Protein AF-A0A1D2ACW5-F1 (afdb_monomer_lite)

Structure (mmCIF, N/CA/C/O backbone):
data_AF-A0A1D2ACW5-F1
#
_entry.id   AF-A0A1D2ACW5-F1
#
loop_
_atom_site.group_PDB
_atom_site.id
_atom_site.type_symbol
_atom_site.label_atom_id
_atom_site.label_alt_id
_atom_site.label_comp_id
_atom_site.label_asym_id
_atom_site.label_entity_id
_atom_site.label_seq_id
_atom_site.pdbx_PDB_ins_code
_atom_site.Cartn_x
_atom_site.Cartn_y
_atom_site.Cartn_z
_atom_site.occupancy
_atom_site.B_iso_or_equiv
_atom_site.auth_seq_id
_atom_site.auth_comp_id
_atom_site.auth_asym_id
_atom_site.auth_atom_id
_atom_site.pdbx_PDB_model_num
ATOM 1 N N . HIS A 1 1 ? -25.216 -3.871 17.009 1.00 36.34 1 HIS A N 1
ATOM 2 C CA . HIS A 1 1 ? -25.566 -4.356 15.655 1.00 36.34 1 HIS A CA 1
ATOM 3 C C . HIS A 1 1 ? -24.619 -3.695 14.655 1.00 36.34 1 HIS A C 1
ATOM 5 O O . HIS A 1 1 ? -24.410 -2.496 14.806 1.00 36.34 1 HIS A O 1
ATOM 11 N N . PRO A 1 2 ? -24.035 -4.412 13.676 1.00 48.16 2 PRO A N 1
ATOM 12 C CA . PRO A 1 2 ? -23.017 -3.867 12.763 1.00 48.16 2 PRO A CA 1
ATOM 13 C C . PRO A 1 2 ? -23.460 -2.626 11.975 1.00 48.16 2 PRO A C 1
ATOM 15 O O . PRO A 1 2 ? -22.642 -1.772 11.664 1.00 48.16 2 PRO A O 1
ATOM 18 N N . SER A 1 3 ? -24.765 -2.466 11.726 1.00 49.03 3 SER A N 1
ATOM 19 C CA . SER A 1 3 ? -25.322 -1.266 11.076 1.00 49.03 3 SER A CA 1
ATOM 20 C C . SER A 1 3 ? -25.248 0.018 11.916 1.00 49.03 3 SER A C 1
ATOM 22 O O . SER A 1 3 ? -25.622 1.072 11.417 1.00 49.03 3 SER A O 1
ATOM 24 N N . ALA A 1 4 ? -24.842 -0.066 13.187 1.00 51.28 4 ALA A N 1
ATOM 25 C CA . ALA A 1 4 ? -24.617 1.093 14.052 1.00 51.28 4 ALA A CA 1
ATOM 26 C C . ALA A 1 4 ? -23.181 1.644 13.951 1.00 51.28 4 ALA A C 1
ATOM 28 O O . ALA A 1 4 ? -22.885 2.676 14.546 1.00 51.28 4 ALA A O 1
ATOM 29 N N . LEU A 1 5 ? -22.287 0.954 13.232 1.00 55.72 5 LEU A N 1
ATOM 30 C CA . LEU A 1 5 ? -20.920 1.410 12.991 1.00 55.72 5 LEU A CA 1
ATOM 31 C C . LEU A 1 5 ? -20.898 2.248 11.708 1.00 55.72 5 LEU A C 1
ATOM 33 O O . LEU A 1 5 ? -21.334 1.794 10.647 1.00 55.72 5 LEU A O 1
ATOM 37 N N . HIS A 1 6 ? -20.409 3.483 11.812 1.00 60.00 6 HIS A N 1
ATOM 38 C CA . HIS A 1 6 ? -20.256 4.375 10.667 1.00 60.00 6 HIS A CA 1
ATOM 39 C C . HIS A 1 6 ? -19.239 3.805 9.671 1.00 60.00 6 HIS A C 1
ATOM 41 O O . HIS A 1 6 ? -18.266 3.146 10.047 1.00 60.00 6 HIS A O 1
ATOM 47 N N . ARG A 1 7 ? -19.468 4.054 8.376 1.00 65.12 7 ARG A N 1
ATOM 48 C CA . ARG A 1 7 ? -18.519 3.671 7.325 1.00 65.12 7 ARG A CA 1
ATOM 49 C C . ARG A 1 7 ? -17.269 4.534 7.475 1.00 65.12 7 ARG A C 1
ATOM 51 O O . ARG A 1 7 ? -17.292 5.696 7.099 1.00 65.12 7 ARG A O 1
ATOM 58 N N . ALA A 1 8 ? -16.192 3.952 7.990 1.00 68.00 8 ALA A N 1
ATOM 59 C CA . ALA A 1 8 ? -14.920 4.652 8.152 1.00 68.00 8 ALA A CA 1
ATOM 60 C C . ALA A 1 8 ? -14.181 4.903 6.817 1.00 68.00 8 ALA A C 1
ATOM 62 O O . ALA A 1 8 ? -13.240 5.687 6.771 1.00 68.00 8 ALA A O 1
ATOM 63 N N . GLY A 1 9 ? -14.617 4.267 5.720 1.00 70.00 9 GLY A N 1
ATOM 64 C CA . GLY A 1 9 ? -13.988 4.406 4.407 1.00 70.00 9 GLY A CA 1
ATOM 65 C C . GLY A 1 9 ? -12.778 3.499 4.208 1.00 70.00 9 GLY A C 1
ATOM 66 O O . GLY A 1 9 ? -12.654 2.449 4.835 1.00 70.00 9 GLY A O 1
ATOM 67 N N . SER A 1 10 ? -11.907 3.889 3.281 1.00 67.50 10 SER A N 1
ATOM 68 C CA . SER A 1 10 ? -10.661 3.191 2.954 1.00 67.50 10 SER A CA 1
ATOM 69 C C . SER A 1 10 ? -9.487 3.664 3.826 1.00 67.50 10 SER A C 1
ATOM 71 O O . SER A 1 10 ? -9.403 4.842 4.150 1.00 67.50 10 SER A O 1
ATOM 73 N N . SER A 1 11 ? -8.555 2.763 4.160 1.00 70.81 11 SER A N 1
ATOM 74 C CA . SER A 1 11 ? -7.316 3.064 4.906 1.00 70.81 11 SER A CA 1
ATOM 75 C C . SER A 1 11 ? -6.159 3.449 3.964 1.00 70.81 11 SER A C 1
ATOM 77 O O . SER A 1 11 ? -5.958 2.725 2.987 1.00 70.81 11 SER A O 1
ATOM 79 N N . PRO A 1 12 ? -5.371 4.511 4.251 1.00 76.50 12 PRO A N 1
ATOM 80 C CA . PRO A 1 12 ? -5.213 5.145 5.557 1.00 76.50 12 PRO A CA 1
ATOM 81 C C . PRO A 1 12 ? -6.250 6.233 5.850 1.00 76.50 12 PRO A C 1
ATOM 83 O O . PRO A 1 12 ? -6.751 6.905 4.954 1.00 76.50 12 PRO A O 1
ATOM 86 N N . MET A 1 13 ? -6.524 6.411 7.142 1.00 83.38 13 MET A N 1
ATOM 87 C CA . MET A 1 13 ? -7.347 7.490 7.686 1.00 83.38 13 MET A CA 1
ATOM 88 C C . MET A 1 13 ? -6.471 8.532 8.382 1.00 83.38 13 MET A C 1
ATOM 90 O O . MET A 1 13 ? -5.404 8.210 8.911 1.00 83.38 13 MET A O 1
ATOM 94 N N . PHE A 1 14 ? -6.963 9.766 8.454 1.00 87.00 14 PHE A N 1
ATOM 95 C CA . PHE A 1 14 ? -6.355 10.823 9.254 1.00 87.00 14 PHE A CA 1
ATOM 96 C C . PHE A 1 14 ? -7.127 11.009 10.557 1.00 87.00 14 PHE A C 1
ATOM 98 O O . PHE A 1 14 ? -8.354 10.986 10.579 1.00 87.00 14 PHE A O 1
ATOM 105 N N . MET A 1 15 ? -6.398 11.202 11.653 1.00 90.88 15 MET A N 1
ATOM 106 C CA . MET A 1 15 ? -6.970 11.429 12.975 1.00 90.88 15 MET A CA 1
ATOM 107 C C . MET A 1 15 ? -6.079 12.387 13.757 1.00 90.88 15 MET A C 1
ATOM 109 O O . MET A 1 15 ? -4.852 12.364 13.625 1.00 90.88 15 MET A O 1
ATOM 113 N N . THR A 1 16 ? -6.686 13.223 14.597 1.00 94.00 16 THR A N 1
ATOM 114 C CA . THR A 1 16 ? -5.917 14.066 15.511 1.00 94.00 16 THR A CA 1
ATOM 115 C C . THR A 1 16 ? -5.156 13.202 16.522 1.00 94.00 16 THR A C 1
ATOM 117 O O . THR A 1 16 ? -5.613 12.137 16.940 1.00 94.00 16 THR A O 1
ATOM 120 N N . MET A 1 17 ? -4.008 13.685 17.000 1.00 96.50 17 MET A N 1
ATOM 121 C CA . MET A 1 17 ? -3.273 12.991 18.069 1.00 96.50 17 MET A CA 1
ATOM 122 C C . MET A 1 17 ? -4.077 12.896 19.374 1.00 96.50 17 MET A C 1
ATOM 124 O O . MET A 1 17 ? -3.864 11.979 20.166 1.00 96.50 17 MET A O 1
ATOM 128 N N . ALA A 1 18 ? -4.986 13.844 19.621 1.00 96.50 18 ALA A N 1
ATOM 129 C CA . ALA A 1 18 ? -5.850 13.829 20.797 1.00 96.50 18 ALA A CA 1
ATOM 130 C C . ALA A 1 18 ? -6.863 12.680 20.734 1.00 96.50 18 ALA A C 1
ATOM 132 O O . ALA A 1 18 ? -7.073 11.994 21.732 1.00 96.50 18 ALA A O 1
ATOM 133 N N . ASP A 1 19 ? -7.442 12.440 19.561 1.00 95.44 19 ASP A N 1
ATOM 134 C CA . ASP A 1 19 ? -8.373 11.341 19.336 1.00 95.44 19 ASP A CA 1
ATOM 135 C C . ASP A 1 19 ? -7.664 9.991 19.291 1.00 95.44 19 ASP A C 1
ATOM 137 O O . ASP A 1 19 ? -8.118 9.048 19.939 1.00 95.44 19 ASP A O 1
ATOM 141 N N . LEU A 1 20 ? -6.484 9.917 18.667 1.00 95.81 20 LEU A N 1
ATOM 142 C CA . LEU A 1 20 ? -5.683 8.692 18.658 1.00 95.81 20 LEU A CA 1
ATOM 143 C C . LEU A 1 20 ? -5.360 8.224 20.082 1.00 95.81 20 LEU A C 1
ATOM 145 O O . LEU A 1 20 ? -5.439 7.035 20.367 1.00 95.81 20 LEU A O 1
ATOM 149 N N . LYS A 1 21 ? -5.064 9.146 21.007 1.00 97.69 21 LYS A N 1
ATOM 150 C CA . LYS A 1 21 ? -4.838 8.817 22.426 1.00 97.69 21 LYS A CA 1
ATOM 151 C C . LYS A 1 21 ? -6.059 8.196 23.112 1.00 97.69 21 LYS A C 1
ATOM 153 O O . LYS A 1 21 ? -5.875 7.412 24.038 1.00 97.69 21 LYS A O 1
ATOM 158 N N . LYS A 1 22 ? -7.280 8.532 22.684 1.00 97.50 22 LYS A N 1
ATOM 159 C CA . LYS A 1 22 ? -8.518 7.917 23.195 1.00 97.50 22 LYS A CA 1
ATOM 160 C C . LYS A 1 22 ? -8.736 6.535 22.579 1.00 97.50 22 LYS A C 1
ATOM 162 O O . LYS A 1 22 ? -9.095 5.601 23.287 1.00 97.50 22 LYS A O 1
ATOM 167 N N . VAL A 1 23 ? -8.500 6.411 21.271 1.00 96.62 23 VAL A N 1
ATOM 168 C CA . VAL A 1 23 ? -8.768 5.186 20.501 1.00 96.62 23 VAL A CA 1
ATOM 169 C C . VAL A 1 23 ? -7.727 4.106 20.762 1.00 96.62 23 VAL A C 1
ATOM 171 O O . VAL A 1 23 ? -8.099 2.955 20.932 1.00 96.62 23 VAL A O 1
ATOM 174 N N . ALA A 1 24 ? -6.441 4.448 20.835 1.00 97.31 24 ALA A N 1
ATOM 175 C CA . ALA A 1 24 ? -5.341 3.490 20.955 1.00 97.31 24 ALA A CA 1
ATOM 176 C C . ALA A 1 24 ? -5.508 2.446 22.083 1.00 97.31 24 ALA A C 1
ATOM 178 O O . ALA A 1 24 ? -5.372 1.257 21.790 1.00 97.31 24 ALA A O 1
ATOM 179 N N . PRO A 1 25 ? -5.837 2.810 23.344 1.00 98.19 25 PRO A N 1
ATOM 180 C CA . PRO A 1 25 ? -6.041 1.805 24.390 1.00 98.19 25 PRO A CA 1
ATOM 181 C C . PRO A 1 25 ? -7.260 0.907 24.128 1.00 98.19 25 PRO A C 1
ATOM 183 O O . PRO A 1 25 ? -7.224 -0.277 24.458 1.00 98.19 25 PRO A O 1
ATOM 186 N N . LEU A 1 26 ? -8.322 1.440 23.515 1.00 98.19 26 LEU A N 1
ATOM 187 C CA . LEU A 1 26 ? -9.513 0.666 23.159 1.00 98.19 26 LEU A CA 1
ATOM 188 C C . LEU A 1 26 ? -9.238 -0.266 21.981 1.00 98.19 26 LEU A C 1
ATOM 190 O O . LEU A 1 26 ? -9.626 -1.426 22.027 1.00 98.19 26 LEU A O 1
ATOM 194 N N . TRP A 1 27 ? -8.535 0.216 20.958 1.00 97.38 27 TRP A N 1
ATOM 195 C CA . TRP A 1 27 ? -8.117 -0.591 19.821 1.00 97.38 27 TRP A CA 1
ATOM 196 C C . TRP A 1 27 ? -7.264 -1.772 20.287 1.00 97.38 27 TRP A C 1
ATOM 198 O O . TRP A 1 27 ? -7.575 -2.900 19.929 1.00 97.38 27 TRP A O 1
ATOM 208 N N . LEU A 1 28 ? -6.290 -1.559 21.178 1.00 97.88 28 LEU A N 1
ATOM 209 C CA . LEU A 1 28 ? -5.511 -2.659 21.757 1.00 97.88 28 LEU A CA 1
ATOM 210 C C . LEU A 1 28 ? -6.395 -3.670 22.509 1.00 97.88 28 LEU A C 1
ATOM 212 O O . LEU A 1 28 ? -6.235 -4.881 22.342 1.00 97.88 28 LEU A O 1
ATOM 216 N N . ALA A 1 29 ? -7.328 -3.185 23.334 1.00 98.00 29 ALA A N 1
ATOM 217 C CA . ALA A 1 29 ? -8.218 -4.046 24.109 1.00 98.00 29 ALA A CA 1
ATOM 218 C C . ALA A 1 29 ? -9.139 -4.881 23.204 1.00 98.00 29 ALA A C 1
ATOM 220 O O . ALA A 1 29 ? -9.217 -6.100 23.360 1.00 98.00 29 ALA A O 1
ATOM 221 N N . TYR A 1 30 ? -9.800 -4.248 22.232 1.00 97.25 30 TYR A N 1
ATOM 222 C CA . TYR A 1 30 ? -10.679 -4.936 21.289 1.00 97.25 30 TYR A CA 1
ATOM 223 C C . TYR A 1 30 ? -9.907 -5.828 20.322 1.00 97.25 30 TYR A C 1
ATOM 225 O O . TYR A 1 30 ? -10.369 -6.929 20.054 1.00 97.25 30 TYR A O 1
ATOM 233 N N . GLY A 1 31 ? -8.729 -5.409 19.855 1.00 96.12 31 GLY A N 1
ATOM 234 C CA . GLY A 1 31 ? -7.860 -6.217 18.999 1.00 96.12 31 GLY A CA 1
ATOM 235 C C . GLY A 1 31 ? -7.462 -7.510 19.700 1.00 96.12 31 GLY A C 1
ATOM 236 O O . GLY A 1 31 ? -7.662 -8.590 19.158 1.00 96.12 31 GLY A O 1
ATOM 237 N N . THR A 1 32 ? -7.063 -7.426 20.973 1.00 97.00 32 THR A N 1
ATOM 238 C CA . THR A 1 32 ? -6.751 -8.610 21.792 1.00 97.00 32 THR A CA 1
ATOM 239 C C . THR A 1 32 ? -7.954 -9.548 21.943 1.00 97.00 32 THR A C 1
ATOM 241 O O . THR A 1 32 ? -7.807 -10.763 21.821 1.00 97.00 32 THR A O 1
ATOM 244 N N . LEU A 1 33 ? -9.148 -9.001 22.204 1.00 96.44 33 LEU A N 1
ATOM 245 C CA . LEU A 1 33 ? -10.371 -9.798 22.356 1.00 96.44 33 LEU A CA 1
ATOM 246 C C . LEU A 1 33 ? -10.784 -10.476 21.045 1.00 96.44 33 LEU A C 1
ATOM 248 O O . LEU A 1 33 ? -11.097 -11.661 21.047 1.00 96.44 33 LEU A O 1
ATOM 252 N N . ILE A 1 34 ? -10.755 -9.734 19.938 1.00 95.69 34 ILE A N 1
ATOM 253 C CA . ILE A 1 34 ? -11.106 -10.229 18.604 1.00 95.69 34 ILE A CA 1
ATOM 254 C C . ILE A 1 34 ? -10.099 -11.279 18.144 1.00 95.69 34 ILE A C 1
ATOM 256 O O . ILE A 1 34 ? -10.493 -12.305 17.610 1.00 95.69 34 ILE A O 1
ATOM 260 N N . HIS A 1 35 ? -8.808 -11.064 18.392 1.00 94.75 35 HIS A N 1
ATOM 261 C CA . HIS A 1 35 ? -7.766 -12.019 18.031 1.00 94.75 35 HIS A CA 1
ATOM 262 C C . HIS A 1 35 ? -7.881 -13.343 18.806 1.00 94.75 35 HIS A C 1
ATOM 264 O O . HIS A 1 35 ? -7.505 -14.399 18.301 1.00 94.75 35 HIS A O 1
ATOM 270 N N . ALA A 1 36 ? -8.408 -13.304 20.033 1.00 96.31 36 ALA A N 1
ATOM 271 C CA . ALA A 1 36 ? -8.684 -14.503 20.821 1.00 96.31 36 ALA A CA 1
ATOM 272 C C . ALA A 1 36 ? -9.949 -15.258 20.361 1.00 96.31 36 ALA A C 1
ATOM 274 O O . ALA A 1 36 ? -10.131 -16.423 20.730 1.00 96.31 36 ALA A O 1
ATOM 275 N N . ASP A 1 37 ? -10.812 -14.619 19.568 1.00 96.06 37 ASP A N 1
ATOM 276 C CA . ASP A 1 37 ? -12.034 -15.198 19.016 1.00 96.06 37 ASP A CA 1
ATOM 277 C C . ASP A 1 37 ? -11.752 -15.840 17.648 1.00 96.06 37 ASP A C 1
ATOM 279 O O . ASP A 1 37 ? -11.517 -15.169 16.641 1.00 96.06 37 ASP A O 1
ATOM 283 N N . LYS A 1 38 ? -11.778 -17.175 17.613 1.00 95.62 38 LYS A N 1
ATOM 284 C CA . LYS A 1 38 ? -11.489 -17.948 16.398 1.00 95.62 38 LYS A CA 1
ATOM 285 C C . LYS A 1 38 ? -12.499 -17.690 15.287 1.00 95.62 38 LYS A C 1
ATOM 287 O O . LYS A 1 38 ? -12.088 -17.621 14.133 1.00 95.62 38 LYS A O 1
ATOM 292 N N . ASP A 1 39 ? -13.772 -17.520 15.631 1.00 95.69 39 ASP A N 1
ATOM 293 C CA . ASP A 1 39 ? -14.831 -17.307 14.648 1.00 95.69 39 ASP A CA 1
ATOM 294 C C . ASP A 1 39 ? -14.660 -15.919 14.019 1.00 95.69 39 ASP A C 1
ATOM 296 O O . ASP A 1 39 ? -14.760 -15.758 12.802 1.00 95.69 39 ASP A O 1
ATOM 300 N N . ALA A 1 40 ? -14.321 -14.911 14.829 1.00 91.94 40 ALA A N 1
ATOM 301 C CA . ALA A 1 40 ? -14.034 -13.568 14.332 1.00 91.94 40 ALA A CA 1
ATOM 302 C C . ALA A 1 40 ? -12.796 -13.542 13.420 1.00 91.94 40 ALA A C 1
ATOM 304 O O . ALA A 1 40 ? -12.836 -12.932 12.350 1.00 91.94 40 ALA A O 1
ATOM 305 N N . VAL A 1 41 ? -11.711 -14.221 13.808 1.00 93.19 41 VAL A N 1
ATOM 306 C CA . VAL A 1 41 ? -10.487 -14.315 12.994 1.00 93.19 41 VAL A CA 1
ATOM 307 C C . VAL A 1 41 ? -10.743 -15.061 11.683 1.00 93.19 41 VAL A C 1
ATOM 309 O O . VAL A 1 41 ? -10.257 -14.626 10.640 1.00 93.19 41 VAL A O 1
ATOM 312 N N . GLU A 1 42 ? -11.518 -16.146 11.710 1.00 93.69 42 GLU A N 1
ATOM 313 C CA . GLU A 1 42 ? -11.873 -16.906 10.509 1.00 93.69 42 GLU A CA 1
ATOM 314 C C . GLU A 1 42 ? -12.725 -16.070 9.545 1.00 93.69 42 GLU A C 1
ATOM 316 O O . GLU A 1 42 ? -12.421 -15.996 8.354 1.00 93.69 42 GLU A O 1
ATOM 321 N N . VAL A 1 43 ? -13.757 -15.391 10.053 1.00 93.69 43 VAL A N 1
ATOM 322 C CA . VAL A 1 43 ? -14.702 -14.633 9.219 1.00 93.69 43 VAL A CA 1
ATOM 323 C C . VAL A 1 43 ? -14.103 -13.321 8.708 1.00 93.69 43 VAL A C 1
ATOM 325 O O . VAL A 1 43 ? -14.352 -12.938 7.565 1.00 93.69 43 VAL A O 1
ATOM 328 N N . TRP A 1 44 ? -13.342 -12.597 9.532 1.00 90.06 44 TRP A N 1
ATOM 329 C CA . TRP A 1 44 ? -12.793 -11.285 9.162 1.00 90.06 44 TRP A CA 1
ATOM 330 C C . TRP A 1 44 ? -11.386 -11.360 8.568 1.00 90.06 44 TRP A C 1
ATOM 332 O O . TRP A 1 44 ? -10.930 -10.389 7.964 1.00 90.06 44 TRP A O 1
ATOM 342 N N . GLY A 1 45 ? -10.688 -12.488 8.703 1.00 91.12 45 GLY A N 1
ATOM 343 C CA . GLY A 1 45 ? -9.355 -12.680 8.141 1.00 91.12 45 GLY A CA 1
ATOM 344 C C . GLY A 1 45 ? -8.367 -11.606 8.599 1.00 91.12 45 GLY A C 1
ATOM 345 O O . GLY A 1 45 ? -8.429 -11.110 9.721 1.00 91.12 45 GLY A O 1
ATOM 346 N N . PHE A 1 46 ? -7.443 -11.201 7.725 1.00 85.62 46 PHE A N 1
ATOM 347 C CA . PHE A 1 46 ? -6.363 -10.266 8.078 1.00 85.62 46 PHE A CA 1
ATOM 348 C C . PHE A 1 46 ? -6.831 -8.834 8.412 1.00 85.62 46 PHE A C 1
ATOM 350 O O . PHE A 1 46 ? -6.038 -8.048 8.926 1.00 85.62 46 PHE A O 1
ATOM 357 N N . VAL A 1 47 ? -8.095 -8.480 8.141 1.00 88.94 47 VAL A N 1
ATOM 358 C CA . VAL A 1 47 ? -8.646 -7.140 8.421 1.00 88.94 47 VAL A CA 1
ATOM 359 C C . VAL A 1 47 ? -9.347 -7.040 9.783 1.00 88.94 47 VAL A C 1
ATOM 361 O O . VAL A 1 47 ? -9.890 -5.986 10.105 1.00 88.94 47 VAL A O 1
ATOM 364 N N . HIS A 1 48 ? -9.319 -8.088 10.616 1.00 91.25 48 HIS A N 1
ATOM 365 C CA . HIS A 1 48 ? -9.921 -8.074 11.961 1.00 91.25 48 HIS A CA 1
ATOM 366 C C . HIS A 1 48 ? -9.431 -6.904 12.837 1.00 91.25 48 HIS A C 1
ATOM 368 O O . HIS A 1 48 ? -10.227 -6.289 13.547 1.00 91.25 48 HIS A O 1
ATOM 374 N N . GLU A 1 49 ? -8.159 -6.517 12.717 1.00 91.19 49 GLU A N 1
ATOM 375 C CA . GLU A 1 49 ? -7.597 -5.341 13.398 1.00 91.19 49 GLU A CA 1
ATOM 376 C C . GLU A 1 49 ? -8.240 -4.014 12.951 1.00 91.19 49 GLU A C 1
ATOM 378 O O . GLU A 1 49 ? -8.409 -3.099 13.755 1.00 91.19 49 GLU A O 1
ATOM 383 N N . MET A 1 50 ? -8.683 -3.902 11.693 1.00 90.94 50 MET A N 1
ATOM 384 C CA . MET A 1 50 ? -9.409 -2.714 11.220 1.00 90.94 50 MET A CA 1
ATOM 385 C C . MET A 1 50 ? -10.805 -2.630 11.847 1.00 90.94 50 MET A C 1
ATOM 387 O O . MET A 1 50 ? -11.263 -1.544 12.199 1.00 90.94 50 MET A O 1
ATOM 391 N N . TYR A 1 51 ? -11.471 -3.770 12.051 1.00 90.69 51 TYR A N 1
ATOM 392 C CA . TYR A 1 51 ? -12.733 -3.811 12.792 1.00 90.69 51 TYR A CA 1
ATOM 393 C C . TYR A 1 51 ? -12.533 -3.445 14.264 1.00 90.69 51 TYR A C 1
ATOM 395 O O . TYR A 1 51 ? -13.311 -2.652 14.799 1.00 90.69 51 TYR A O 1
ATOM 403 N N . ALA A 1 52 ? -11.471 -3.950 14.900 1.00 93.75 52 ALA A N 1
ATOM 404 C CA . ALA A 1 52 ? -11.105 -3.582 16.265 1.00 93.75 52 ALA A CA 1
ATOM 405 C C . ALA A 1 52 ? -10.894 -2.068 16.413 1.00 93.75 52 ALA A C 1
ATOM 407 O O . ALA A 1 52 ? -11.384 -1.463 17.368 1.00 93.75 52 ALA A O 1
ATOM 408 N N . PHE A 1 53 ? -10.229 -1.443 15.439 1.00 92.88 53 PHE A N 1
ATOM 409 C CA . PHE A 1 53 ? -10.040 0.003 15.396 1.00 92.88 53 PHE A CA 1
ATOM 410 C C . PHE A 1 53 ? -11.369 0.767 15.293 1.00 92.88 53 PHE A C 1
ATOM 412 O O . PHE A 1 53 ? -11.604 1.681 16.083 1.00 92.88 53 PHE A O 1
ATOM 419 N N . ILE A 1 54 ? -12.275 0.367 14.391 1.00 91.25 54 ILE A N 1
ATOM 420 C CA . ILE A 1 54 ? -13.593 1.014 14.227 1.00 91.25 54 ILE A CA 1
ATOM 421 C C . ILE A 1 54 ? -14.450 0.855 15.496 1.00 91.25 54 ILE A C 1
ATOM 423 O O . ILE A 1 54 ? -15.105 1.804 15.929 1.00 91.25 54 ILE A O 1
ATOM 427 N N . ILE A 1 55 ? -14.422 -0.319 16.133 1.00 92.75 55 ILE A N 1
ATOM 428 C 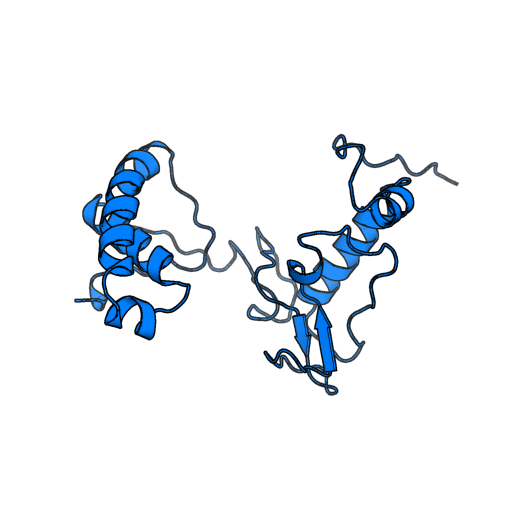CA . ILE A 1 55 ? -15.084 -0.551 17.427 1.00 92.75 55 ILE A CA 1
ATOM 429 C C . ILE A 1 55 ? -14.464 0.352 18.505 1.00 92.75 55 ILE A C 1
ATOM 431 O O . ILE A 1 55 ? -15.188 0.995 19.266 1.00 92.75 55 ILE A O 1
ATOM 435 N N . GLY A 1 56 ? -13.134 0.470 18.53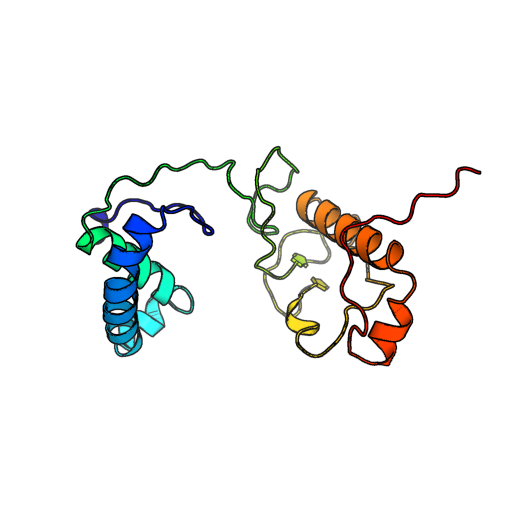5 1.00 94.81 56 GLY A N 1
ATOM 436 C CA . GLY A 1 56 ? -12.419 1.383 19.425 1.00 94.81 56 GLY A CA 1
ATOM 437 C C . GLY A 1 56 ? -12.827 2.846 19.231 1.00 94.81 56 GLY A C 1
ATOM 438 O O . GLY A 1 56 ? -13.081 3.535 20.217 1.00 94.81 56 GLY A O 1
ATOM 439 N N . MET A 1 57 ? -12.967 3.310 17.985 1.00 93.69 57 MET A N 1
ATOM 440 C CA . MET A 1 57 ? -13.484 4.649 17.670 1.00 93.69 57 MET A CA 1
ATOM 441 C C . MET A 1 57 ? -14.902 4.852 18.204 1.00 93.69 57 MET A C 1
ATOM 443 O O . MET A 1 57 ? -15.163 5.843 18.888 1.00 93.69 57 MET A O 1
ATOM 447 N N . TYR A 1 58 ? -15.791 3.885 17.965 1.00 92.75 58 TYR A N 1
ATOM 448 C CA . TYR A 1 58 ? -17.164 3.933 18.460 1.00 92.75 58 TYR A CA 1
ATOM 449 C C . TYR A 1 58 ? -17.208 4.073 19.988 1.00 92.75 58 TYR A C 1
ATOM 451 O O . TYR A 1 58 ? -17.892 4.947 20.515 1.00 92.75 58 TYR A O 1
ATOM 459 N N . HIS A 1 59 ? -16.426 3.272 20.715 1.00 94.69 59 HIS A N 1
ATOM 460 C CA . HIS A 1 59 ? -16.370 3.341 22.177 1.00 94.69 59 HIS A CA 1
ATOM 461 C C . HIS A 1 59 ? -15.618 4.567 22.719 1.00 94.69 59 HIS A C 1
ATOM 463 O O . HIS A 1 59 ? -15.857 4.968 23.857 1.00 94.69 59 HIS A O 1
ATOM 469 N N . ALA A 1 60 ? -14.763 5.199 21.913 1.00 95.44 60 ALA A N 1
ATOM 470 C CA . ALA A 1 60 ? -14.145 6.486 22.229 1.00 95.44 60 ALA A CA 1
ATOM 471 C C . ALA A 1 60 ? -15.098 7.685 22.036 1.00 95.44 60 ALA A C 1
ATOM 473 O O . ALA A 1 60 ? -14.704 8.817 22.325 1.00 95.44 60 ALA A O 1
ATOM 474 N N . GLY A 1 61 ? -16.321 7.460 21.541 1.00 93.62 61 GLY A N 1
ATOM 475 C CA . GLY A 1 61 ? -17.275 8.519 21.206 1.00 93.62 61 GLY A CA 1
ATOM 476 C C . GLY A 1 61 ? -16.960 9.237 19.890 1.00 93.62 61 GLY A C 1
ATOM 477 O O . GLY A 1 61 ? -17.395 10.369 19.691 1.00 93.62 61 GLY A O 1
ATOM 478 N N . ILE A 1 62 ? -16.167 8.616 19.010 1.00 91.25 62 ILE A N 1
ATOM 479 C CA . ILE A 1 62 ? -15.779 9.169 17.710 1.00 91.25 62 ILE A CA 1
ATOM 480 C C . ILE A 1 62 ? -16.625 8.485 16.642 1.00 91.25 62 ILE A C 1
ATOM 482 O O . ILE A 1 62 ? -16.347 7.357 16.231 1.00 91.25 62 ILE A O 1
ATOM 486 N N . HIS A 1 63 ? -17.689 9.166 16.231 1.00 85.25 63 HIS A N 1
ATOM 487 C CA . HIS A 1 63 ? -18.703 8.612 15.332 1.00 85.25 63 HIS A CA 1
ATOM 488 C C . HIS A 1 63 ? -18.663 9.234 13.936 1.00 85.25 63 HIS A C 1
ATOM 490 O O . HIS A 1 63 ? -18.903 8.537 12.950 1.00 85.25 63 HIS A O 1
ATOM 496 N N . ASP A 1 64 ? -18.313 10.515 13.849 1.00 80.50 64 ASP A N 1
ATOM 497 C CA . ASP A 1 64 ? -18.291 11.255 12.595 1.00 80.50 64 ASP A CA 1
ATOM 498 C C . ASP A 1 64 ? -16.945 11.053 11.894 1.00 80.50 64 ASP A C 1
ATOM 500 O O . ASP A 1 64 ? -15.907 11.550 12.333 1.00 80.50 64 ASP A O 1
ATOM 504 N N . VAL A 1 65 ? -16.965 10.274 10.812 1.00 81.56 65 VAL A N 1
ATOM 505 C CA . VAL A 1 65 ? -15.824 10.092 9.912 1.00 81.56 65 VAL A CA 1
ATOM 506 C C . VAL A 1 65 ? -16.180 10.713 8.573 1.00 81.56 65 VAL A C 1
ATOM 508 O O . VAL A 1 65 ? -17.088 10.237 7.888 1.00 81.56 65 VAL A O 1
ATOM 511 N N . ASP A 1 66 ? -15.455 11.764 8.199 1.00 84.94 66 ASP A N 1
ATOM 512 C CA . ASP A 1 66 ? -15.577 12.367 6.878 1.00 84.94 66 ASP A CA 1
ATOM 513 C C . ASP A 1 66 ? -14.986 11.426 5.824 1.00 84.94 66 ASP A C 1
ATOM 515 O O . ASP A 1 66 ? -13.822 11.027 5.896 1.00 84.94 66 ASP A O 1
ATOM 519 N N . LEU A 1 67 ? -15.803 11.069 4.832 1.00 83.31 67 LEU A N 1
ATOM 520 C CA . LEU A 1 67 ? -15.404 10.197 3.736 1.00 83.31 67 LEU A CA 1
ATOM 521 C C . LEU A 1 67 ? -15.200 11.010 2.458 1.00 83.31 67 LEU A C 1
ATOM 523 O O . LEU A 1 67 ? -16.167 11.472 1.854 1.00 83.31 67 LEU A O 1
ATOM 527 N N . ASP A 1 68 ? -13.953 11.095 2.004 1.00 85.19 68 ASP A N 1
ATOM 528 C CA . ASP A 1 68 ? -13.610 11.584 0.671 1.00 85.19 68 ASP A CA 1
ATOM 529 C C . ASP A 1 68 ? -12.975 10.454 -0.150 1.00 85.19 68 ASP A C 1
ATOM 531 O O . ASP A 1 68 ? -11.882 9.970 0.143 1.00 85.19 68 ASP A O 1
ATOM 535 N N . MET A 1 69 ? -13.664 10.043 -1.215 1.00 84.00 69 MET A N 1
ATOM 536 C CA . MET A 1 69 ? -13.201 8.982 -2.113 1.00 84.00 69 MET A CA 1
ATOM 537 C C . MET A 1 69 ? -11.962 9.381 -2.930 1.00 84.00 69 MET A C 1
ATOM 539 O O . MET A 1 69 ? -11.347 8.514 -3.546 1.00 84.00 69 MET A O 1
ATOM 543 N N . LYS A 1 70 ? -11.586 10.667 -2.961 1.00 88.12 70 LYS A N 1
ATOM 544 C CA . LYS A 1 70 ? -10.362 11.162 -3.604 1.00 88.12 70 LYS A CA 1
ATOM 545 C C . LYS A 1 70 ? -9.151 11.168 -2.667 1.00 88.12 70 LYS A C 1
ATOM 547 O O . LYS A 1 70 ? -8.040 11.393 -3.142 1.00 88.12 70 LYS A O 1
ATOM 552 N N . ILE A 1 71 ? -9.309 10.857 -1.373 1.00 87.94 71 ILE A N 1
ATOM 553 C CA . ILE A 1 71 ? -8.160 10.748 -0.457 1.00 87.94 71 ILE A CA 1
ATOM 554 C C . ILE A 1 71 ? -7.136 9.739 -0.956 1.00 87.94 71 ILE A C 1
ATOM 556 O O . ILE A 1 71 ? -5.937 10.001 -0.876 1.00 87.94 71 ILE A O 1
ATOM 560 N N . MET A 1 72 ? -7.584 8.608 -1.495 1.00 88.75 72 MET A N 1
ATOM 561 C CA . MET A 1 72 ? -6.671 7.548 -1.884 1.00 88.75 72 MET A CA 1
ATOM 562 C C . MET A 1 72 ? -7.227 6.664 -2.997 1.00 88.75 72 MET A C 1
ATOM 564 O O . MET A 1 72 ? -8.411 6.335 -3.002 1.00 88.75 72 MET A O 1
ATOM 568 N N . SER A 1 73 ? -6.332 6.176 -3.858 1.00 91.25 73 SER A N 1
ATOM 569 C CA . SER A 1 73 ? -6.564 4.976 -4.667 1.00 91.25 73 SER A CA 1
ATOM 570 C C . SER A 1 73 ? -5.585 3.846 -4.337 1.00 91.25 73 SER A C 1
ATOM 572 O O . SER A 1 73 ? -4.462 4.090 -3.891 1.00 91.25 73 SER A O 1
ATOM 574 N N . GLN A 1 74 ? -6.028 2.603 -4.549 1.00 90.94 74 GLN A N 1
ATOM 575 C CA . GLN A 1 74 ? -5.285 1.374 -4.257 1.00 90.94 74 GLN A CA 1
ATOM 576 C C . GLN A 1 74 ? -5.235 0.452 -5.483 1.00 90.94 74 GLN A C 1
ATOM 578 O O . GLN A 1 74 ? -6.082 -0.436 -5.615 1.00 90.94 74 GLN A O 1
ATOM 583 N N . PRO A 1 75 ? -4.274 0.628 -6.400 1.00 92.06 75 PRO A N 1
ATOM 584 C CA . PRO A 1 75 ? -4.109 -0.300 -7.510 1.00 92.06 75 PRO A CA 1
ATOM 585 C C . PRO A 1 75 ? -3.730 -1.706 -6.999 1.00 92.06 75 PRO A C 1
ATOM 587 O O . PRO A 1 75 ? -2.977 -1.819 -6.025 1.00 92.06 75 PRO A O 1
ATOM 590 N N . PRO A 1 76 ? -4.238 -2.781 -7.630 1.00 91.88 76 PRO A N 1
ATOM 591 C CA . PRO A 1 76 ? -5.064 -2.788 -8.845 1.00 91.88 76 PRO A CA 1
ATOM 592 C C . PRO A 1 76 ? -6.587 -2.680 -8.604 1.00 91.88 76 PRO A C 1
ATOM 594 O O . PRO A 1 76 ? -7.339 -2.641 -9.571 1.00 91.88 76 PRO A O 1
ATOM 597 N N . TYR A 1 77 ? -7.048 -2.618 -7.349 1.00 88.19 77 TYR A N 1
ATOM 598 C CA . TYR A 1 77 ? -8.474 -2.657 -6.976 1.00 88.19 77 TYR A CA 1
ATOM 599 C C . TYR A 1 77 ? -9.217 -1.314 -7.109 1.00 88.19 77 TYR A C 1
ATOM 601 O O . TYR A 1 77 ? -10.448 -1.289 -7.120 1.00 88.19 77 TYR A O 1
ATOM 609 N N . GLY A 1 78 ? -8.489 -0.196 -7.164 1.00 85.06 78 GLY A N 1
ATOM 610 C CA . GLY A 1 78 ? -9.044 1.134 -7.419 1.00 85.06 78 GLY A CA 1
ATOM 611 C C . GLY A 1 78 ? -9.467 1.343 -8.880 1.00 85.06 78 GLY A C 1
ATOM 612 O O . GLY A 1 78 ? -9.429 0.414 -9.688 1.00 85.06 78 GLY A O 1
ATOM 613 N N . PRO A 1 79 ? -9.864 2.572 -9.255 1.00 89.00 79 PRO A N 1
ATOM 614 C CA . PRO A 1 79 ? -10.127 2.910 -10.650 1.00 89.00 79 PRO A CA 1
ATOM 615 C C . PRO A 1 79 ? -8.935 2.584 -11.553 1.00 89.00 79 PRO A C 1
ATOM 617 O O . PRO A 1 79 ? -7.785 2.646 -11.133 1.00 89.00 79 PRO A O 1
ATOM 620 N N . VAL A 1 80 ? -9.208 2.258 -12.814 1.00 91.19 80 VAL A N 1
ATOM 621 C CA . VAL A 1 80 ? -8.140 1.958 -13.781 1.00 91.19 80 VAL A CA 1
ATOM 622 C C . VAL A 1 80 ? -7.421 3.216 -14.261 1.00 91.19 80 VAL A C 1
ATOM 624 O O . VAL A 1 80 ? -6.256 3.133 -14.627 1.00 91.19 80 VAL A O 1
ATOM 627 N N . HIS A 1 81 ? -8.089 4.369 -14.233 1.00 93.75 81 HIS A N 1
ATOM 628 C CA . HIS A 1 81 ? -7.513 5.640 -14.658 1.00 93.75 81 HIS A CA 1
ATOM 629 C C . HIS A 1 81 ? -6.793 6.344 -13.516 1.00 93.75 81 HIS A C 1
ATOM 631 O O . HIS A 1 81 ? -7.187 6.236 -12.344 1.00 93.75 81 HIS A O 1
ATOM 637 N N . LEU A 1 82 ? -5.747 7.084 -13.869 1.00 91.12 82 LEU A N 1
ATOM 638 C CA . LEU A 1 82 ? -5.106 7.999 -12.946 1.00 91.12 82 LEU A CA 1
ATOM 639 C C . LEU A 1 82 ? -5.983 9.245 -12.802 1.00 91.12 82 LEU A C 1
ATOM 641 O O . LEU A 1 82 ? -6.271 9.963 -13.754 1.00 91.12 82 LEU A O 1
ATOM 645 N N . GLU A 1 83 ? -6.402 9.498 -11.575 1.00 90.00 83 GLU A N 1
ATOM 646 C CA . GLU A 1 83 ? -7.242 10.628 -11.192 1.00 90.00 83 GLU A CA 1
ATOM 647 C C . GLU A 1 83 ? -6.487 11.469 -10.152 1.00 90.00 83 GLU A C 1
ATOM 649 O O . GLU A 1 83 ? -5.495 10.989 -9.593 1.00 90.00 83 GLU A O 1
ATOM 654 N N . PRO A 1 84 ? -6.937 12.699 -9.840 1.00 90.94 84 PRO A N 1
ATOM 655 C CA . PRO A 1 84 ? -6.296 13.558 -8.844 1.00 90.94 84 PRO A CA 1
ATOM 656 C C . PRO A 1 84 ? -6.572 13.064 -7.412 1.00 90.94 84 PRO A C 1
ATOM 658 O O . PRO A 1 84 ? -7.266 13.716 -6.635 1.00 90.94 84 PRO A O 1
ATOM 661 N N . PHE A 1 85 ? -6.067 11.877 -7.079 1.00 90.88 85 PHE A N 1
ATOM 662 C CA . PHE A 1 85 ? -6.038 11.354 -5.720 1.00 90.88 85 PHE A CA 1
ATOM 663 C C . PHE A 1 85 ? -4.933 12.038 -4.915 1.00 90.88 85 PHE A C 1
ATOM 665 O O . PHE A 1 85 ? -3.864 12.333 -5.448 1.00 90.88 85 PHE A O 1
ATOM 672 N N . TYR A 1 86 ? -5.158 12.235 -3.617 1.00 90.25 86 TYR A N 1
ATOM 673 C CA . TYR A 1 86 ? -4.118 12.760 -2.726 1.00 90.25 86 TYR A CA 1
ATOM 674 C C . TYR A 1 86 ? -3.035 11.719 -2.418 1.00 90.25 86 TYR A C 1
ATOM 676 O O . TYR A 1 86 ? -1.874 12.072 -2.217 1.00 90.25 86 TYR A O 1
ATOM 684 N N . LEU A 1 87 ? -3.410 10.437 -2.379 1.00 90.56 87 LEU A N 1
ATOM 685 C CA . LEU A 1 87 ? -2.520 9.320 -2.089 1.00 90.56 87 LEU A CA 1
ATOM 686 C C . LEU A 1 87 ? -2.714 8.191 -3.100 1.00 90.56 87 LEU A C 1
ATOM 688 O O . LEU A 1 87 ? -3.835 7.772 -3.392 1.00 90.56 87 LEU A O 1
ATOM 692 N N . LEU A 1 88 ? -1.605 7.626 -3.567 1.00 91.19 88 LEU A N 1
ATOM 693 C CA . LEU A 1 88 ? -1.607 6.358 -4.281 1.00 91.19 88 LEU A CA 1
ATOM 694 C C . LEU A 1 88 ? -0.980 5.298 -3.378 1.00 91.19 88 LEU A C 1
ATOM 696 O O . LEU A 1 88 ? 0.232 5.277 -3.167 1.00 91.19 88 LEU A O 1
ATOM 700 N N . HIS A 1 89 ? -1.819 4.455 -2.781 1.00 90.62 89 HIS A N 1
ATOM 701 C CA . HIS A 1 89 ? -1.387 3.501 -1.769 1.00 90.62 89 HIS A CA 1
ATOM 702 C C . HIS A 1 89 ? -1.211 2.114 -2.380 1.00 90.62 89 HIS A C 1
ATOM 704 O O . HIS A 1 89 ? -2.163 1.421 -2.735 1.00 90.62 89 HIS A O 1
ATOM 710 N N . TYR A 1 90 ? 0.045 1.699 -2.491 1.00 90.88 90 TYR A N 1
ATOM 711 C CA . TYR A 1 90 ? 0.398 0.389 -3.013 1.00 90.88 90 TYR A CA 1
ATOM 712 C C . TYR A 1 90 ? 0.325 -0.679 -1.912 1.00 90.88 90 TYR A C 1
ATOM 714 O O . TYR A 1 90 ? 1.304 -0.919 -1.196 1.00 90.88 90 TYR A O 1
ATOM 722 N N . THR A 1 91 ? -0.838 -1.320 -1.779 1.00 87.56 91 THR A N 1
ATOM 723 C CA . THR A 1 91 ? -1.082 -2.405 -0.808 1.00 87.56 91 THR A CA 1
ATOM 724 C C . THR A 1 91 ? -0.919 -3.791 -1.430 1.00 87.56 91 THR A C 1
ATOM 726 O O . THR A 1 91 ? -0.247 -4.653 -0.862 1.00 87.56 91 THR A O 1
ATOM 729 N N . TYR A 1 92 ? -1.546 -4.025 -2.578 1.00 90.19 92 TYR A N 1
ATOM 730 C CA . TYR A 1 92 ? -1.733 -5.352 -3.172 1.00 90.19 92 TYR A CA 1
ATOM 731 C C . TYR A 1 92 ? -0.753 -5.602 -4.304 1.00 90.19 92 TYR A C 1
ATOM 733 O O . TYR A 1 92 ? -0.322 -4.645 -4.932 1.00 90.19 92 TYR A O 1
ATOM 741 N N . ALA A 1 93 ? -0.435 -6.866 -4.578 1.00 94.25 93 ALA A N 1
ATOM 742 C CA . ALA A 1 93 ? 0.334 -7.225 -5.762 1.00 94.25 93 ALA A CA 1
ATOM 743 C C . ALA A 1 93 ? -0.385 -6.774 -7.051 1.00 94.25 93 ALA A C 1
ATOM 745 O O . ALA A 1 93 ? -1.604 -6.608 -7.086 1.00 94.25 93 ALA A O 1
ATOM 746 N N . TRP A 1 94 ? 0.384 -6.539 -8.110 1.00 95.25 94 TRP A N 1
ATOM 747 C CA . TRP A 1 94 ? -0.130 -6.250 -9.445 1.00 95.25 94 TRP A CA 1
ATOM 748 C C . TRP A 1 94 ? -0.235 -7.556 -10.208 1.00 95.25 94 TRP A C 1
ATOM 750 O O . TRP A 1 94 ? 0.762 -8.028 -10.751 1.00 95.25 94 TRP A O 1
ATOM 760 N N . GLU A 1 95 ? -1.425 -8.139 -10.213 1.00 95.56 95 GLU A N 1
ATOM 761 C CA . GLU A 1 95 ? -1.660 -9.484 -10.727 1.00 95.56 95 GLU A CA 1
ATOM 762 C C . GLU A 1 95 ? -2.617 -9.413 -11.919 1.00 95.56 95 GLU A C 1
ATOM 764 O O . GLU A 1 95 ? -3.720 -8.868 -11.817 1.00 95.56 95 GLU A O 1
ATOM 769 N N . TYR A 1 96 ? -2.149 -9.877 -13.079 1.00 96.00 96 TYR A N 1
ATOM 770 C CA . TYR A 1 96 ? -2.862 -9.747 -14.344 1.00 96.00 96 TYR A CA 1
ATOM 771 C C . TYR A 1 96 ? -2.754 -11.008 -15.198 1.00 96.00 96 TYR A C 1
ATOM 773 O O . TYR A 1 96 ? -1.694 -11.638 -15.280 1.00 96.00 96 TYR A O 1
ATOM 781 N N . ASP A 1 97 ? -3.848 -11.333 -15.885 1.00 95.31 97 ASP A N 1
ATOM 782 C CA . ASP A 1 97 ? -3.888 -12.404 -16.876 1.00 95.31 97 ASP A CA 1
ATOM 783 C C . ASP A 1 97 ? -3.181 -12.003 -18.189 1.00 95.31 97 ASP A C 1
ATOM 785 O O . ASP A 1 97 ? -2.749 -10.863 -18.396 1.00 95.31 97 ASP A O 1
ATOM 789 N N . ALA A 1 98 ? -3.070 -12.952 -19.122 1.00 94.75 98 ALA A N 1
ATOM 790 C CA . ALA A 1 98 ? -2.442 -12.713 -20.422 1.00 94.75 98 ALA A CA 1
ATOM 791 C C . ALA A 1 98 ? -3.225 -11.723 -21.308 1.00 94.75 98 ALA A C 1
ATOM 793 O O . ALA A 1 98 ? -2.695 -11.255 -22.315 1.00 94.75 98 ALA A O 1
ATOM 794 N N . GLN A 1 99 ? -4.474 -11.403 -20.963 1.00 95.25 99 GLN A N 1
ATOM 795 C CA . GLN A 1 99 ? -5.331 -10.440 -21.652 1.00 95.25 99 GLN A CA 1
ATOM 796 C C . GLN A 1 99 ? -5.236 -9.034 -21.034 1.00 95.25 99 GLN A C 1
ATOM 798 O O . GLN A 1 99 ? -5.647 -8.073 -21.685 1.00 95.25 99 GLN A O 1
ATOM 803 N N . GLY A 1 100 ? -4.595 -8.891 -19.871 1.00 94.44 100 GLY A N 1
ATOM 804 C CA . GLY A 1 100 ? -4.405 -7.627 -19.164 1.00 94.44 100 GLY A CA 1
ATOM 805 C C . GLY A 1 100 ? -5.532 -7.302 -18.182 1.00 94.44 100 GLY A C 1
ATOM 806 O O . GLY A 1 100 ? -5.638 -6.152 -17.752 1.00 94.44 100 GLY A O 1
ATOM 807 N N . ASN A 1 101 ? -6.371 -8.281 -17.826 1.00 94.81 101 ASN A N 1
ATOM 808 C CA . ASN A 1 101 ? -7.389 -8.134 -16.789 1.00 94.81 101 ASN A CA 1
ATOM 809 C C . ASN A 1 101 ? -6.793 -8.435 -15.416 1.00 94.81 101 ASN A C 1
ATOM 811 O O . ASN A 1 101 ? -5.897 -9.267 -15.299 1.00 94.81 101 ASN A O 1
ATOM 815 N N . HIS A 1 102 ? -7.311 -7.769 -14.384 1.00 93.88 102 HIS A N 1
ATOM 816 C CA . HIS A 1 102 ? -6.913 -8.042 -13.008 1.00 93.88 102 HIS A CA 1
ATOM 817 C C . HIS A 1 102 ? -7.277 -9.481 -12.623 1.00 93.88 102 HIS A C 1
ATOM 819 O O . HIS A 1 102 ? -8.434 -9.888 -12.746 1.00 93.88 102 HIS A O 1
ATOM 825 N N . ASP A 1 103 ? -6.283 -10.221 -12.149 1.00 94.00 103 ASP A N 1
ATOM 826 C CA . ASP A 1 103 ? -6.357 -11.646 -11.858 1.00 94.00 103 ASP A CA 1
ATOM 827 C C . ASP A 1 103 ? -5.664 -11.905 -10.516 1.00 94.00 103 ASP A C 1
ATOM 829 O O . ASP A 1 103 ? -4.454 -12.044 -10.495 1.00 94.00 103 ASP A O 1
ATOM 833 N N . PRO A 1 104 ? -6.362 -11.888 -9.369 1.00 91.31 104 PRO A N 1
ATOM 834 C CA . PRO A 1 104 ? -5.719 -11.922 -8.053 1.00 91.31 104 PRO A CA 1
ATOM 835 C C . PRO A 1 104 ? -5.304 -13.347 -7.651 1.00 91.31 104 PRO A C 1
ATOM 837 O O . PRO A 1 104 ? -5.863 -13.939 -6.723 1.00 91.31 104 PRO A O 1
ATOM 840 N N . ARG A 1 105 ? -4.355 -13.924 -8.393 1.00 91.06 105 ARG A N 1
ATOM 841 C CA . ARG A 1 105 ? -3.780 -15.254 -8.155 1.00 91.06 105 ARG A CA 1
ATOM 842 C C . ARG A 1 105 ? -2.257 -15.203 -8.139 1.00 91.06 105 ARG A C 1
ATOM 844 O O . ARG A 1 105 ? -1.641 -14.512 -8.953 1.00 91.06 105 ARG A O 1
ATOM 851 N N . ASP A 1 106 ? -1.646 -16.023 -7.289 1.00 88.50 106 ASP A N 1
ATOM 852 C CA . ASP A 1 106 ? -0.185 -16.117 -7.180 1.00 88.50 106 ASP A CA 1
ATOM 853 C C . ASP A 1 106 ? 0.492 -16.582 -8.485 1.00 88.50 106 ASP A C 1
ATOM 855 O O . ASP A 1 106 ? 1.644 -16.232 -8.740 1.00 88.50 106 ASP A O 1
ATOM 859 N N . ASP A 1 107 ? -0.221 -17.344 -9.323 1.00 91.06 107 ASP A N 1
ATOM 860 C CA . ASP A 1 107 ? 0.243 -17.889 -10.606 1.00 91.06 107 ASP A CA 1
ATOM 861 C C . ASP A 1 107 ? -0.177 -17.052 -11.829 1.00 91.06 107 ASP A C 1
ATOM 863 O O . ASP A 1 107 ? -0.143 -17.535 -12.965 1.00 91.06 107 ASP A O 1
ATOM 867 N N . SER A 1 108 ? -0.562 -15.793 -11.612 1.00 93.44 108 SER A N 1
ATOM 868 C CA . SER A 1 108 ? -0.944 -14.870 -12.685 1.00 93.44 108 SER A CA 1
ATOM 869 C C . SER A 1 108 ? 0.162 -14.677 -13.717 1.00 93.44 108 SER A C 1
ATOM 871 O O . SER A 1 108 ? 1.352 -14.671 -13.394 1.00 93.44 108 SER A O 1
ATOM 873 N N . PHE A 1 109 ? -0.240 -14.461 -14.974 1.00 94.50 109 PHE A N 1
ATOM 874 C CA . PHE A 1 109 ? 0.680 -14.304 -16.105 1.00 94.50 109 PHE A CA 1
ATOM 875 C C . PHE A 1 109 ? 1.716 -13.199 -15.866 1.00 94.50 109 PHE A C 1
ATOM 877 O O . PHE A 1 109 ? 2.903 -13.382 -16.138 1.00 94.50 109 PHE A O 1
ATOM 884 N N . TYR A 1 110 ? 1.264 -12.060 -15.345 1.00 95.06 110 TYR A N 1
ATOM 885 C CA . TYR A 1 110 ? 2.131 -11.027 -14.807 1.00 95.06 110 TYR A CA 1
ATOM 886 C C . TYR A 1 110 ? 1.810 -10.822 -13.335 1.00 95.06 110 TYR A C 1
ATOM 888 O O . TYR A 1 110 ? 0.652 -10.620 -12.966 1.00 95.06 110 TYR A O 1
ATOM 896 N N . ARG A 1 111 ? 2.856 -10.841 -12.508 1.00 94.44 111 ARG A N 1
ATOM 897 C CA . ARG A 1 111 ? 2.762 -10.585 -11.078 1.00 94.44 111 ARG A CA 1
ATOM 898 C C . ARG A 1 111 ? 3.950 -9.765 -10.601 1.00 94.44 111 ARG A C 1
ATOM 900 O O . ARG A 1 111 ? 5.091 -10.218 -10.673 1.00 94.44 111 ARG A O 1
ATOM 907 N N . TYR A 1 112 ? 3.671 -8.589 -10.053 1.00 94.25 112 TYR A N 1
ATOM 908 C CA . TYR A 1 112 ? 4.639 -7.817 -9.277 1.00 94.25 112 TYR A CA 1
ATOM 909 C C . TYR A 1 112 ? 4.157 -7.668 -7.835 1.00 94.25 112 TYR A C 1
ATOM 911 O O . TYR A 1 112 ? 3.051 -7.194 -7.595 1.00 94.25 112 TYR A O 1
ATOM 919 N N . ASP A 1 113 ? 4.987 -8.046 -6.864 1.00 93.44 113 ASP A N 1
ATOM 920 C CA . ASP A 1 113 ? 4.676 -7.886 -5.443 1.00 93.44 113 ASP A CA 1
ATOM 921 C C . ASP A 1 113 ? 5.901 -7.389 -4.688 1.00 93.44 113 ASP A C 1
ATOM 923 O O . ASP A 1 113 ? 6.941 -8.050 -4.659 1.00 93.44 113 ASP A O 1
ATOM 927 N N . LYS A 1 114 ? 5.760 -6.237 -4.026 1.00 90.62 114 LYS A N 1
ATOM 928 C CA . LYS A 1 114 ? 6.824 -5.654 -3.200 1.00 90.62 114 LYS A CA 1
ATOM 929 C C . LYS A 1 114 ? 7.302 -6.591 -2.097 1.00 90.62 114 LYS A C 1
ATOM 931 O O . LYS A 1 114 ? 8.445 -6.485 -1.668 1.00 90.62 114 LYS A O 1
ATOM 936 N N . ARG A 1 115 ? 6.443 -7.505 -1.633 1.00 91.12 115 ARG A N 1
ATOM 937 C CA . ARG A 1 115 ? 6.776 -8.474 -0.582 1.00 91.12 115 ARG A CA 1
ATOM 938 C C . ARG A 1 115 ? 7.875 -9.434 -1.015 1.00 91.12 115 ARG A C 1
ATOM 940 O O . ARG A 1 115 ? 8.597 -9.916 -0.157 1.00 91.12 115 ARG A O 1
ATOM 947 N N . ASN A 1 116 ? 8.076 -9.634 -2.316 1.00 90.56 116 ASN A N 1
ATOM 948 C CA . ASN A 1 116 ? 9.193 -10.430 -2.827 1.00 90.56 116 ASN A CA 1
ATOM 949 C C . ASN A 1 116 ? 10.561 -9.783 -2.543 1.00 90.56 116 ASN A C 1
ATOM 951 O O . ASN A 1 116 ? 11.582 -10.451 -2.658 1.00 90.56 116 ASN A O 1
ATOM 955 N N . TYR A 1 117 ? 10.581 -8.504 -2.157 1.00 89.75 117 TYR A N 1
ATOM 956 C CA . TYR A 1 117 ? 11.786 -7.731 -1.862 1.00 89.75 117 TYR A CA 1
ATOM 957 C C . TYR A 1 117 ? 11.852 -7.314 -0.385 1.00 89.75 117 TYR A C 1
ATOM 959 O O . TYR A 1 117 ? 12.463 -6.308 -0.050 1.00 89.75 117 TYR A O 1
ATOM 967 N N . TYR A 1 118 ? 11.204 -8.046 0.530 1.00 85.06 118 TYR A N 1
ATOM 968 C CA . TYR A 1 118 ? 11.254 -7.696 1.958 1.00 85.06 118 TYR A CA 1
ATOM 969 C C . TYR A 1 118 ? 12.654 -7.897 2.578 1.00 85.06 118 TYR A C 1
ATOM 971 O O . TYR A 1 118 ? 13.017 -7.200 3.521 1.00 85.06 118 TYR A O 1
ATOM 979 N N . GLU A 1 119 ? 13.436 -8.832 2.029 1.00 87.50 119 GLU A N 1
ATOM 980 C CA . GLU A 1 119 ? 14.796 -9.202 2.460 1.00 87.50 119 GLU A CA 1
ATOM 981 C C . GLU A 1 119 ? 15.873 -8.852 1.415 1.00 87.50 119 GLU A C 1
ATOM 983 O O . GLU A 1 119 ? 17.030 -9.268 1.519 1.00 87.50 119 GLU A O 1
ATOM 988 N N . SER A 1 120 ? 15.510 -8.105 0.372 1.00 88.81 120 SER A N 1
ATOM 989 C CA . SER A 1 120 ? 16.423 -7.734 -0.709 1.00 88.81 120 SER A CA 1
ATOM 990 C C . SER A 1 120 ? 16.094 -6.358 -1.271 1.00 88.81 120 SER A C 1
ATOM 992 O O . SER A 1 120 ? 15.018 -5.817 -1.055 1.00 88.81 120 SER A O 1
ATOM 994 N N . ILE A 1 121 ? 17.002 -5.793 -2.057 1.00 89.56 121 ILE A N 1
ATOM 995 C CA . ILE A 1 121 ? 16.721 -4.571 -2.811 1.00 89.56 121 ILE A CA 1
ATOM 996 C C . ILE A 1 121 ? 16.055 -4.959 -4.139 1.00 89.56 121 ILE A C 1
ATOM 998 O O . ILE A 1 121 ? 16.449 -5.942 -4.766 1.00 89.56 121 ILE A O 1
ATOM 1002 N N . GLN A 1 122 ? 15.010 -4.228 -4.545 1.00 91.62 122 GLN A N 1
ATOM 1003 C CA . GLN A 1 122 ? 14.379 -4.421 -5.857 1.00 91.62 122 GLN A CA 1
ATOM 1004 C C . GLN A 1 122 ? 15.418 -4.199 -6.973 1.00 91.62 122 GLN A C 1
ATOM 1006 O O . GLN A 1 122 ? 16.218 -3.265 -6.877 1.00 91.62 122 GLN A O 1
ATOM 1011 N N . PRO A 1 123 ? 15.428 -5.026 -8.027 1.00 91.06 123 PRO A N 1
ATOM 1012 C CA . PRO A 1 123 ? 16.411 -4.892 -9.088 1.00 91.06 123 PRO A CA 1
ATOM 1013 C C . PRO A 1 123 ? 16.178 -3.611 -9.883 1.00 91.06 123 PRO A C 1
ATOM 1015 O O . PRO A 1 123 ? 15.029 -3.277 -10.183 1.00 91.06 123 PRO A O 1
ATOM 1018 N N . ARG A 1 124 ? 17.255 -2.924 -10.297 1.00 90.81 124 ARG A N 1
ATOM 1019 C CA . ARG A 1 124 ? 17.119 -1.695 -11.113 1.00 90.81 124 ARG A CA 1
ATOM 1020 C C . ARG A 1 124 ? 16.310 -1.957 -12.387 1.00 90.81 124 ARG A C 1
ATOM 1022 O O . ARG A 1 124 ? 15.498 -1.138 -12.814 1.00 90.81 124 ARG A O 1
ATOM 1029 N N . LYS A 1 125 ? 16.545 -3.113 -13.011 1.00 89.94 125 LYS A N 1
ATOM 1030 C CA . LYS A 1 125 ? 15.870 -3.547 -14.241 1.00 89.94 125 LYS A CA 1
ATOM 1031 C C . LYS A 1 125 ? 14.592 -4.314 -13.912 1.00 89.94 125 LYS A C 1
ATOM 1033 O O . LYS A 1 125 ? 14.535 -5.533 -14.064 1.00 89.94 125 LYS A O 1
ATOM 1038 N N . LEU A 1 126 ? 13.569 -3.592 -13.464 1.00 91.00 126 LEU A N 1
ATOM 1039 C CA . LEU A 1 126 ? 12.263 -4.175 -13.181 1.00 91.00 126 LEU A CA 1
ATOM 1040 C C . LEU A 1 126 ? 11.511 -4.521 -14.477 1.00 91.00 126 LEU A C 1
ATOM 1042 O O . LEU A 1 126 ? 11.431 -3.702 -15.396 1.00 91.00 126 LEU A O 1
ATOM 1046 N N . ALA A 1 127 ? 10.925 -5.720 -14.535 1.00 91.38 127 ALA A N 1
ATOM 1047 C CA . ALA A 1 127 ? 10.089 -6.132 -15.659 1.00 91.38 127 ALA A CA 1
ATOM 1048 C C . ALA A 1 127 ? 8.852 -5.213 -15.771 1.00 91.38 127 ALA A C 1
ATOM 1050 O O . ALA A 1 127 ? 8.091 -5.113 -14.801 1.00 91.38 127 ALA A O 1
ATOM 1051 N N . PRO A 1 128 ? 8.639 -4.541 -16.920 1.00 94.50 128 PRO A N 1
ATOM 1052 C CA . PRO A 1 128 ? 7.487 -3.669 -17.097 1.00 94.50 128 PRO A CA 1
ATOM 1053 C C . PRO A 1 128 ? 6.177 -4.464 -17.084 1.00 94.50 128 PRO A C 1
ATOM 1055 O O . PRO A 1 128 ? 6.168 -5.629 -17.503 1.00 94.50 128 PRO A O 1
ATOM 1058 N N . PRO A 1 129 ? 5.061 -3.845 -16.658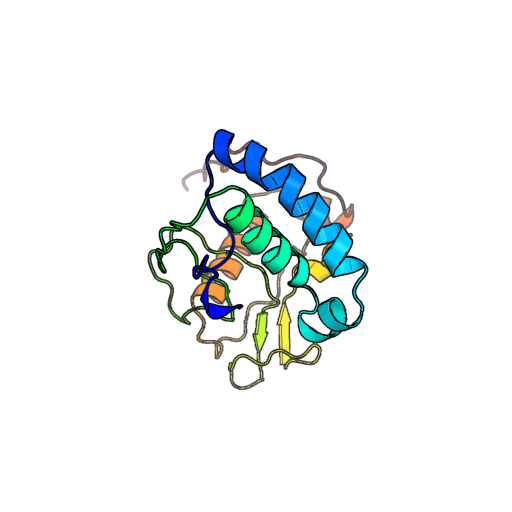 1.00 95.12 129 PRO A N 1
ATOM 1059 C CA . PRO A 1 129 ? 3.739 -4.397 -16.902 1.00 95.12 129 PRO A CA 1
ATOM 1060 C C . PRO A 1 129 ? 3.533 -4.661 -18.408 1.00 95.12 129 PRO A C 1
ATOM 1062 O O . PRO A 1 129 ? 3.983 -3.878 -19.246 1.00 95.12 129 PRO A O 1
ATOM 1065 N N . PRO A 1 130 ? 2.862 -5.753 -18.804 1.00 95.62 130 PRO A N 1
ATOM 1066 C CA . PRO A 1 130 ? 2.437 -5.950 -20.186 1.00 95.62 130 PRO A CA 1
ATOM 1067 C C . PRO A 1 130 ? 1.606 -4.779 -20.750 1.00 95.62 130 PRO A C 1
ATOM 1069 O O . PRO A 1 130 ? 0.696 -4.275 -20.098 1.00 95.62 130 PRO A O 1
ATOM 1072 N N . ASN A 1 131 ? 1.855 -4.380 -22.005 1.00 95.19 131 ASN A N 1
ATOM 1073 C CA . ASN A 1 131 ? 1.198 -3.230 -22.672 1.00 95.19 131 ASN A CA 1
ATOM 1074 C C . ASN A 1 131 ? -0.339 -3.336 -22.803 1.00 95.19 131 ASN A C 1
ATOM 1076 O O . ASN A 1 131 ? -1.038 -2.358 -23.104 1.00 95.19 131 ASN A O 1
ATOM 1080 N N . ASN A 1 132 ? -0.888 -4.540 -22.654 1.00 94.56 132 ASN A N 1
ATOM 1081 C CA . ASN A 1 132 ? -2.326 -4.775 -22.642 1.00 94.56 132 ASN A CA 1
ATOM 1082 C C . ASN A 1 132 ? -2.977 -4.480 -21.283 1.00 94.56 132 ASN A C 1
ATOM 1084 O O . ASN A 1 132 ? -4.188 -4.279 -21.263 1.00 94.56 132 ASN A O 1
ATOM 1088 N N . ILE A 1 133 ? -2.210 -4.349 -20.196 1.00 95.88 133 ILE A N 1
ATOM 1089 C CA . ILE A 1 133 ? -2.709 -3.856 -18.907 1.00 95.88 133 ILE A CA 1
ATOM 1090 C C . ILE A 1 133 ? -3.079 -2.378 -19.051 1.00 95.88 133 ILE A C 1
ATOM 1092 O O . ILE A 1 133 ? -2.229 -1.536 -19.346 1.00 95.88 133 ILE A O 1
ATOM 1096 N N . LYS A 1 134 ? -4.361 -2.063 -18.839 1.00 95.06 134 LYS A N 1
ATOM 1097 C CA . LYS A 1 134 ? -4.925 -0.705 -18.985 1.00 95.06 134 LYS A CA 1
ATOM 1098 C C . LYS A 1 134 ? -5.022 0.082 -17.682 1.00 95.06 134 LYS A C 1
ATOM 1100 O O . LYS A 1 134 ? -5.563 1.179 -17.681 1.00 95.06 134 LYS A O 1
ATOM 1105 N N . ASN A 1 135 ? -4.516 -0.470 -16.583 1.00 96.12 135 ASN A N 1
ATOM 1106 C CA . ASN A 1 135 ? -4.498 0.219 -15.301 1.00 96.12 135 ASN A CA 1
ATOM 1107 C C . ASN A 1 135 ? -3.368 1.265 -15.282 1.00 96.12 135 ASN A C 1
ATOM 1109 O O . ASN A 1 135 ? -2.203 0.940 -15.055 1.00 96.12 135 ASN A O 1
ATOM 1113 N N . GLU A 1 136 ? -3.720 2.522 -15.535 1.00 96.12 136 GLU A N 1
ATOM 1114 C CA . GLU A 1 136 ? -2.814 3.674 -15.566 1.00 96.12 136 GLU A CA 1
ATOM 1115 C C . GLU A 1 136 ? -2.120 3.902 -14.221 1.00 96.12 136 GLU A C 1
ATOM 1117 O O . GLU A 1 136 ? -0.985 4.362 -14.187 1.00 96.12 136 GLU A O 1
ATOM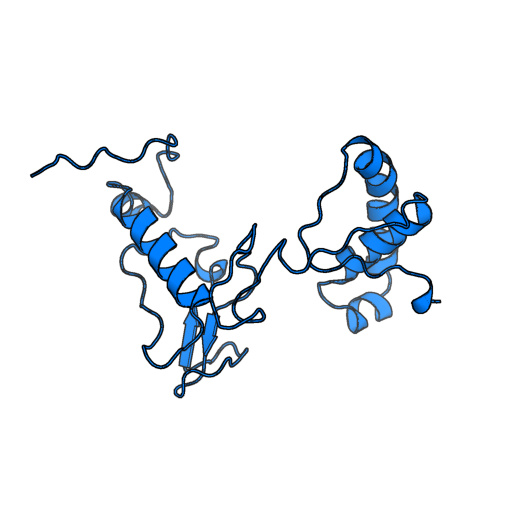 1122 N N . GLN A 1 137 ? -2.758 3.543 -13.106 1.00 95.19 137 GLN A N 1
ATOM 1123 C CA . GLN A 1 137 ? -2.163 3.700 -11.778 1.00 95.19 137 GLN A CA 1
ATOM 1124 C C . GLN A 1 137 ? -1.025 2.704 -11.531 1.00 95.19 137 GLN A C 1
ATOM 1126 O O . GLN A 1 137 ? -0.049 3.036 -10.860 1.00 95.19 137 GLN A O 1
ATOM 1131 N N . VAL A 1 138 ? -1.131 1.492 -12.086 1.00 95.62 138 VAL A N 1
ATOM 1132 C CA . VAL A 1 138 ? -0.036 0.510 -12.068 1.00 95.62 138 VAL A CA 1
ATOM 1133 C C . VAL A 1 138 ? 1.141 1.007 -12.899 1.00 95.62 138 VAL A C 1
ATOM 1135 O O . VAL A 1 138 ? 2.271 0.975 -12.419 1.00 95.62 138 VAL A O 1
ATOM 1138 N N . TRP A 1 139 ? 0.879 1.521 -14.103 1.00 96.44 139 TRP A N 1
ATOM 1139 C CA . TRP A 1 139 ? 1.917 2.128 -14.937 1.00 96.44 139 TRP A CA 1
ATOM 1140 C C . TRP A 1 139 ? 2.586 3.318 -14.249 1.00 96.44 139 TRP A C 1
ATOM 1142 O O . TRP A 1 139 ? 3.808 3.366 -14.180 1.00 96.44 139 TRP A O 1
ATOM 1152 N N . PHE A 1 140 ? 1.803 4.208 -13.639 1.00 95.62 140 PHE A N 1
ATOM 1153 C CA . PHE A 1 140 ? 2.329 5.347 -12.893 1.00 95.62 140 PHE A CA 1
ATOM 1154 C C . PHE A 1 140 ? 3.260 4.919 -11.749 1.00 95.62 140 PHE A C 1
ATOM 1156 O O . PHE A 1 140 ? 4.341 5.482 -11.587 1.00 95.62 140 PHE A O 1
ATOM 1163 N N . LEU A 1 141 ? 2.875 3.908 -10.959 1.00 94.88 141 LEU A N 1
ATOM 1164 C CA . LEU A 1 141 ? 3.739 3.389 -9.894 1.00 94.88 141 LEU A CA 1
ATOM 1165 C C . LEU A 1 141 ? 5.000 2.718 -10.445 1.00 94.88 141 LEU A C 1
ATOM 1167 O O . LEU A 1 141 ? 6.072 2.903 -9.873 1.00 94.88 141 LEU A O 1
ATOM 1171 N N . TYR A 1 142 ? 4.884 1.947 -11.529 1.00 95.44 142 TYR A N 1
ATOM 1172 C CA . TYR A 1 142 ? 6.037 1.337 -12.191 1.00 95.44 142 TYR A CA 1
ATOM 1173 C C . TYR A 1 142 ? 7.042 2.406 -12.632 1.00 95.44 142 TYR A C 1
ATOM 1175 O O . TYR A 1 142 ? 8.217 2.327 -12.266 1.00 95.44 142 TYR A O 1
ATOM 1183 N N . ASP A 1 143 ? 6.568 3.430 -13.342 1.00 95.50 143 ASP A N 1
ATOM 1184 C CA . ASP A 1 143 ? 7.401 4.525 -13.835 1.00 95.50 143 ASP A CA 1
ATOM 1185 C C . ASP A 1 143 ? 8.054 5.285 -12.676 1.00 95.50 143 ASP A C 1
ATOM 1187 O O . ASP A 1 143 ? 9.260 5.522 -12.708 1.00 95.50 143 ASP A O 1
ATOM 1191 N N . ALA A 1 144 ? 7.306 5.572 -11.604 1.00 93.56 144 ALA A N 1
ATOM 1192 C CA . ALA A 1 144 ? 7.839 6.222 -10.408 1.00 93.56 144 ALA A CA 1
ATOM 1193 C C . ALA A 1 144 ? 8.933 5.384 -9.717 1.00 93.56 144 ALA A C 1
ATOM 1195 O O . ALA A 1 144 ? 9.937 5.929 -9.253 1.00 93.56 144 ALA A O 1
ATOM 1196 N N . PHE A 1 145 ? 8.780 4.055 -9.652 1.00 93.19 145 PHE A N 1
ATOM 1197 C CA . PHE A 1 145 ? 9.822 3.178 -9.111 1.00 93.19 145 PHE A CA 1
ATOM 1198 C C . PHE A 1 145 ? 11.072 3.193 -9.989 1.00 93.19 145 PHE A C 1
ATOM 1200 O O . PHE A 1 145 ? 12.179 3.333 -9.469 1.00 93.19 145 PHE A O 1
ATOM 1207 N N . VAL A 1 146 ? 10.909 3.077 -11.308 1.00 94.12 146 VAL A N 1
ATOM 1208 C CA . VAL A 1 146 ? 12.023 3.098 -12.264 1.00 94.12 146 VAL A CA 1
ATOM 1209 C C . VAL A 1 146 ? 12.750 4.443 -12.234 1.00 94.12 146 VAL A C 1
ATOM 1211 O O . VAL A 1 146 ? 13.980 4.464 -12.181 1.00 94.12 146 VAL A O 1
ATOM 1214 N N . GLU A 1 147 ? 12.018 5.557 -12.208 1.00 93.31 147 GLU A N 1
ATOM 1215 C CA . GLU A 1 147 ? 12.569 6.907 -12.066 1.00 93.31 147 GLU A CA 1
ATOM 1216 C C . GLU A 1 147 ? 13.412 7.024 -10.792 1.00 93.31 147 GLU A C 1
ATOM 1218 O O . GLU A 1 147 ? 14.588 7.389 -10.859 1.00 93.31 147 GLU A O 1
ATOM 1223 N N . ALA A 1 148 ? 12.846 6.649 -9.640 1.00 89.88 148 ALA A N 1
ATOM 1224 C CA . ALA A 1 148 ? 13.525 6.748 -8.352 1.00 89.88 148 ALA A CA 1
ATOM 1225 C C . ALA A 1 148 ? 14.792 5.883 -8.294 1.00 89.88 148 ALA A C 1
ATOM 1227 O O . ALA A 1 148 ? 15.835 6.342 -7.826 1.00 89.88 148 ALA A O 1
ATOM 1228 N N . MET A 1 149 ? 14.732 4.648 -8.803 1.00 90.50 149 MET A N 1
ATOM 1229 C CA . MET A 1 149 ? 15.911 3.786 -8.886 1.00 90.50 149 MET A CA 1
ATOM 1230 C C . MET A 1 149 ? 16.985 4.417 -9.774 1.00 90.50 149 MET A C 1
ATOM 1232 O O . MET A 1 149 ? 18.143 4.498 -9.367 1.00 90.50 149 MET A O 1
ATOM 1236 N N . ASN A 1 150 ? 16.619 4.914 -10.959 1.00 9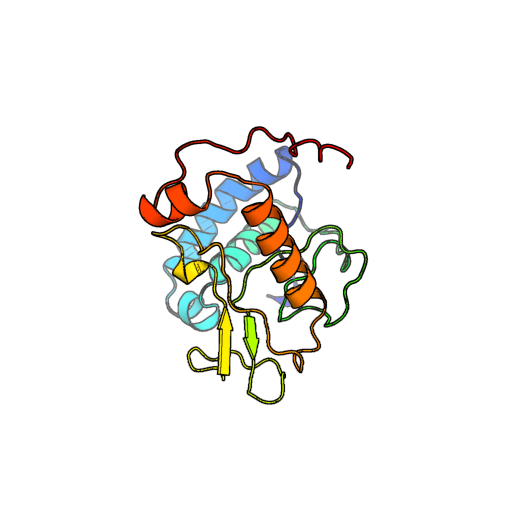0.19 150 ASN A N 1
ATOM 1237 C CA . ASN A 1 150 ? 17.545 5.540 -11.909 1.00 90.19 150 ASN A CA 1
ATOM 1238 C C . ASN A 1 150 ? 18.176 6.835 -11.390 1.00 90.19 150 ASN A C 1
ATOM 1240 O O . ASN A 1 150 ? 19.339 7.101 -11.690 1.00 90.19 150 ASN A O 1
ATOM 1244 N N . ALA A 1 151 ? 17.459 7.601 -10.569 1.00 88.44 151 ALA A N 1
ATOM 1245 C CA . ALA A 1 151 ? 17.993 8.793 -9.919 1.00 88.44 151 ALA A CA 1
ATOM 1246 C C . ALA A 1 151 ? 19.058 8.476 -8.850 1.00 88.44 151 ALA A C 1
ATOM 1248 O O . ALA A 1 151 ? 19.846 9.351 -8.484 1.00 88.44 151 ALA A O 1
ATOM 1249 N N . LEU A 1 152 ? 19.104 7.237 -8.345 1.00 86.12 152 LEU A N 1
ATOM 1250 C CA . LEU A 1 152 ? 20.053 6.801 -7.325 1.00 86.12 152 LEU A CA 1
ATOM 1251 C C . LEU A 1 152 ? 21.263 6.090 -7.970 1.00 86.12 152 LEU A C 1
ATOM 1253 O O . LEU A 1 152 ? 21.153 4.941 -8.420 1.00 86.12 152 LEU A O 1
ATOM 1257 N N . PRO A 1 153 ? 22.456 6.722 -7.993 1.00 84.31 153 PRO A N 1
ATOM 1258 C CA . PRO A 1 153 ? 23.616 6.176 -8.703 1.00 84.31 153 PRO A CA 1
ATOM 1259 C C . PRO A 1 153 ? 24.134 4.869 -8.090 1.00 84.31 153 PRO A C 1
ATOM 1261 O O . PRO A 1 153 ? 24.647 4.020 -8.806 1.00 84.31 153 PRO A O 1
ATOM 1264 N N . ALA A 1 154 ? 23.961 4.675 -6.782 1.00 89.06 154 ALA A N 1
ATOM 1265 C CA . ALA A 1 154 ? 24.448 3.498 -6.063 1.00 89.06 154 ALA A CA 1
ATOM 1266 C C . ALA A 1 154 ? 23.445 2.328 -6.005 1.00 89.06 154 ALA A C 1
ATOM 1268 O O . ALA A 1 154 ? 23.709 1.352 -5.307 1.00 89.06 154 ALA A O 1
ATOM 1269 N N . TRP A 1 155 ? 22.308 2.399 -6.715 1.00 90.88 155 TRP A N 1
ATOM 1270 C CA . TRP A 1 155 ? 21.269 1.362 -6.629 1.00 90.88 155 TRP A CA 1
ATOM 1271 C C . TRP A 1 155 ? 21.790 -0.043 -6.960 1.00 90.88 155 TRP A C 1
ATOM 1273 O O . TRP A 1 155 ? 21.475 -0.981 -6.238 1.00 90.88 155 TRP A O 1
ATOM 1283 N N . ASP A 1 156 ? 22.639 -0.182 -7.984 1.00 91.00 156 ASP A N 1
ATOM 1284 C CA . ASP A 1 156 ? 23.206 -1.486 -8.373 1.00 91.00 156 ASP A CA 1
ATOM 1285 C C . ASP A 1 156 ? 24.109 -2.054 -7.269 1.00 91.00 156 ASP A C 1
ATOM 1287 O O . ASP A 1 156 ? 24.060 -3.239 -6.956 1.00 91.00 156 ASP A O 1
ATOM 1291 N N . SER A 1 157 ? 24.876 -1.193 -6.593 1.00 90.88 157 SER A N 1
ATOM 1292 C CA . SER A 1 157 ? 25.665 -1.603 -5.429 1.00 90.88 157 SER A CA 1
ATOM 1293 C C . SER A 1 157 ? 24.780 -2.008 -4.246 1.00 90.88 157 SER A C 1
ATOM 1295 O O . SER A 1 157 ? 25.142 -2.916 -3.500 1.00 90.88 157 SER A O 1
ATOM 1297 N N . TYR A 1 158 ? 23.621 -1.366 -4.061 1.00 90.62 158 TYR A N 1
ATOM 1298 C CA . TYR A 1 158 ? 22.656 -1.761 -3.028 1.00 90.62 158 TYR A CA 1
ATOM 1299 C C . TYR A 1 158 ? 21.999 -3.101 -3.353 1.00 90.62 158 TYR A C 1
ATOM 1301 O O . TYR A 1 158 ? 21.799 -3.912 -2.450 1.00 90.62 158 TYR A O 1
ATOM 1309 N N . GLU A 1 159 ? 21.689 -3.337 -4.629 1.00 89.31 159 GLU A N 1
ATOM 1310 C CA . GLU A 1 159 ? 21.188 -4.610 -5.147 1.00 89.31 159 GLU A CA 1
ATOM 1311 C C . GLU A 1 159 ? 22.171 -5.749 -4.851 1.00 89.31 159 GLU A C 1
ATOM 1313 O O . GLU A 1 159 ? 21.795 -6.721 -4.194 1.00 89.31 159 GLU A O 1
ATOM 1318 N N . GLU A 1 160 ? 23.443 -5.591 -5.232 1.00 88.88 160 GLU A N 1
ATOM 1319 C CA . GLU A 1 160 ? 24.503 -6.577 -4.978 1.00 88.88 160 GLU A CA 1
ATOM 1320 C C . GLU A 1 160 ? 24.718 -6.841 -3.482 1.00 88.88 160 GLU A C 1
ATOM 1322 O O . GLU A 1 160 ? 24.820 -7.992 -3.051 1.00 88.88 160 GLU A O 1
ATOM 1327 N N . ALA A 1 161 ? 24.755 -5.778 -2.673 1.00 89.12 161 ALA A N 1
ATOM 1328 C CA . ALA A 1 161 ? 24.954 -5.878 -1.230 1.00 89.12 161 ALA A CA 1
ATOM 1329 C C . ALA A 1 161 ? 23.701 -6.343 -0.469 1.00 89.12 161 ALA A C 1
ATOM 1331 O O . ALA A 1 161 ? 23.791 -6.639 0.723 1.00 89.12 161 ALA A O 1
ATOM 1332 N N . LYS A 1 162 ? 22.532 -6.371 -1.127 1.00 88.69 162 LYS A N 1
ATOM 1333 C CA . LYS A 1 162 ? 21.204 -6.549 -0.511 1.00 88.69 162 LYS A CA 1
ATOM 1334 C C . LYS A 1 162 ? 20.929 -5.575 0.642 1.00 88.69 162 LYS A C 1
ATOM 1336 O O . LYS A 1 162 ? 20.158 -5.878 1.548 1.00 88.69 162 LYS A O 1
ATOM 1341 N N . ALA A 1 163 ? 21.564 -4.406 0.620 1.00 86.44 163 ALA A N 1
ATOM 1342 C CA . ALA A 1 163 ? 21.460 -3.403 1.669 1.00 86.44 163 ALA A CA 1
ATOM 1343 C C . ALA A 1 163 ? 21.757 -2.009 1.110 1.00 86.44 163 ALA A C 1
ATOM 1345 O O . ALA A 1 163 ? 22.771 -1.794 0.445 1.00 86.44 163 ALA A O 1
ATOM 1346 N N . ALA A 1 164 ? 20.896 -1.041 1.426 1.00 85.12 164 ALA A N 1
ATOM 1347 C CA . ALA A 1 164 ? 21.174 0.360 1.141 1.00 85.12 164 ALA A CA 1
ATOM 1348 C C . ALA A 1 164 ? 22.222 0.890 2.131 1.00 85.12 164 ALA A C 1
ATOM 1350 O O . ALA A 1 164 ? 22.012 0.849 3.343 1.00 85.12 164 ALA A O 1
ATOM 1351 N N . SER A 1 165 ? 23.345 1.404 1.626 1.00 80.81 165 SER A N 1
ATOM 1352 C CA . SER A 1 165 ? 24.416 1.974 2.461 1.00 80.81 165 SER A CA 1
ATOM 1353 C C . SER A 1 165 ? 24.294 3.488 2.666 1.00 80.81 165 SER A C 1
ATOM 1355 O O . SER A 1 165 ? 24.985 4.053 3.513 1.00 80.81 165 SER A O 1
ATOM 1357 N N . GLN A 1 166 ? 23.387 4.145 1.939 1.00 76.25 166 GLN A N 1
ATOM 1358 C CA . GLN A 1 166 ? 23.066 5.559 2.101 1.00 76.25 166 GLN A CA 1
ATOM 1359 C C . GLN A 1 166 ? 21.554 5.768 1.983 1.00 76.25 166 GLN A C 1
ATOM 1361 O O . GLN A 1 166 ? 20.915 5.301 1.039 1.00 76.25 166 GLN A O 1
ATOM 1366 N N . LEU A 1 167 ? 20.988 6.515 2.931 1.00 69.69 167 LEU A N 1
ATOM 1367 C CA . LEU A 1 167 ? 19.620 7.015 2.827 1.00 69.69 167 LEU A CA 1
ATOM 1368 C C . LEU A 1 167 ? 19.575 8.171 1.824 1.00 69.69 167 LEU A C 1
ATOM 1370 O O . LEU A 1 167 ? 20.455 9.037 1.826 1.00 69.69 167 LEU A O 1
ATOM 1374 N N . TRP A 1 168 ? 18.545 8.203 0.978 1.00 71.12 168 TRP A N 1
ATOM 1375 C CA . TRP A 1 168 ? 18.325 9.337 0.085 1.00 71.12 168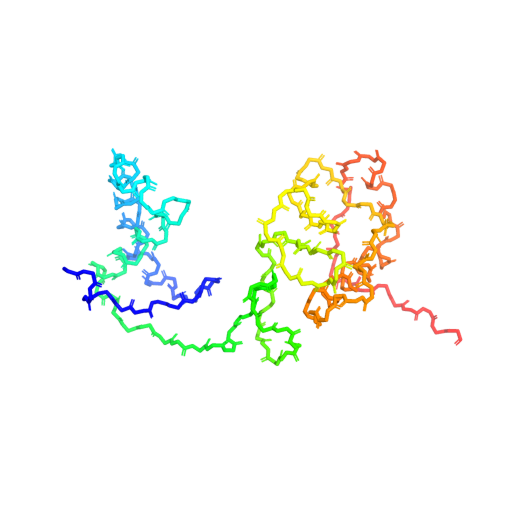 TRP A CA 1
ATOM 1376 C C . TRP A 1 168 ? 18.183 10.624 0.907 1.00 71.12 168 TRP A C 1
ATOM 1378 O O . TRP A 1 168 ? 17.430 10.680 1.876 1.00 71.12 168 TRP A O 1
ATOM 1388 N N . ASN A 1 169 ? 18.930 11.661 0.531 1.00 72.69 169 ASN A N 1
ATOM 1389 C CA . ASN A 1 169 ? 19.006 12.924 1.268 1.00 72.69 169 ASN A CA 1
ATOM 1390 C C . ASN A 1 169 ? 17.890 13.919 0.895 1.00 72.69 169 ASN A C 1
ATOM 1392 O O . ASN A 1 169 ? 17.958 15.080 1.292 1.00 72.69 169 ASN A O 1
ATOM 1396 N N . GLY A 1 170 ? 16.896 13.494 0.110 1.00 70.00 170 GLY A N 1
ATOM 1397 C CA . GLY A 1 170 ? 15.798 14.352 -0.337 1.00 70.00 170 GLY A CA 1
ATOM 1398 C C . GLY A 1 170 ? 16.149 15.295 -1.492 1.00 70.00 170 GLY A C 1
ATOM 1399 O O . GLY A 1 170 ? 15.303 16.087 -1.898 1.00 70.00 170 GLY A O 1
ATOM 1400 N N . VAL A 1 171 ? 17.374 15.237 -2.025 1.00 71.50 171 VAL A N 1
ATOM 1401 C CA . VAL A 1 171 ? 17.826 16.103 -3.119 1.00 71.50 171 VAL A CA 1
ATOM 1402 C C . VAL A 1 171 ? 17.924 15.268 -4.390 1.00 71.50 171 VAL A C 1
ATOM 1404 O O . VAL A 1 171 ? 18.689 14.305 -4.462 1.00 71.50 171 VAL A O 1
ATOM 1407 N N . LEU A 1 172 ? 17.127 15.619 -5.399 1.00 61.19 172 LEU A N 1
ATOM 1408 C CA . LEU A 1 172 ? 17.280 15.060 -6.739 1.00 61.19 172 LEU A CA 1
ATOM 1409 C C . LEU A 1 172 ? 18.602 15.559 -7.324 1.00 61.19 172 LEU A C 1
ATOM 1411 O O . LEU A 1 172 ? 18.922 16.744 -7.207 1.00 61.19 172 LEU A O 1
ATOM 1415 N N . ALA A 1 173 ? 19.374 14.662 -7.941 1.00 61.66 173 ALA A N 1
ATOM 1416 C CA . ALA A 1 173 ? 20.555 15.070 -8.684 1.00 61.66 173 ALA A CA 1
ATOM 1417 C C . ALA A 1 173 ? 20.116 16.095 -9.736 1.00 61.66 173 ALA A C 1
ATOM 1419 O O . ALA A 1 173 ? 19.241 15.815 -10.555 1.00 61.66 173 ALA A O 1
ATOM 1420 N N . THR A 1 174 ? 20.681 17.301 -9.689 1.00 57.31 174 THR A N 1
ATOM 1421 C CA . THR A 1 174 ? 20.440 18.297 -10.726 1.00 57.31 174 THR A CA 1
ATOM 1422 C C . THR A 1 174 ? 20.924 17.700 -12.036 1.00 57.31 174 THR A C 1
ATOM 1424 O O . THR A 1 174 ? 22.116 17.438 -12.202 1.00 57.31 174 THR A O 1
ATOM 1427 N N . SER A 1 175 ? 19.999 17.443 -12.962 1.00 53.66 175 SER A N 1
ATOM 1428 C CA . SER A 1 175 ? 20.361 17.080 -14.325 1.00 53.66 175 SER A CA 1
ATOM 1429 C C . SER A 1 175 ? 21.294 18.171 -14.836 1.00 53.66 175 SER A C 1
ATOM 1431 O O . SER A 1 175 ? 20.886 19.332 -14.940 1.00 53.66 175 SER A O 1
ATOM 1433 N N . ALA A 1 176 ? 22.553 17.826 -15.102 1.00 44.16 176 ALA A N 1
ATOM 1434 C CA . ALA A 1 176 ? 23.421 18.701 -15.863 1.00 44.16 176 ALA A CA 1
ATOM 1435 C C . ALA A 1 176 ? 22.723 18.906 -17.210 1.00 44.16 176 ALA A C 1
ATOM 1437 O O . ALA A 1 176 ? 22.586 17.961 -17.986 1.00 44.16 176 ALA A O 1
ATOM 1438 N N . ALA A 1 177 ? 22.185 20.107 -17.423 1.00 40.59 177 ALA A N 1
ATOM 1439 C CA . ALA A 1 177 ? 21.647 20.498 -18.711 1.00 40.59 177 ALA A CA 1
ATOM 1440 C C . ALA A 1 177 ? 22.756 20.273 -19.749 1.00 40.59 177 ALA A C 1
ATOM 1442 O O . ALA A 1 177 ? 23.858 20.804 -19.595 1.00 40.59 177 ALA A O 1
ATOM 1443 N N . THR A 1 178 ? 22.469 19.422 -20.733 1.00 39.22 178 THR A N 1
ATOM 1444 C CA . THR A 1 178 ? 23.286 19.279 -21.945 1.00 39.22 178 THR A CA 1
ATOM 1445 C C . THR A 1 178 ? 22.708 20.167 -23.026 1.00 39.22 178 THR A C 1
ATOM 1447 O O . THR A 1 178 ? 21.463 20.309 -23.048 1.00 39.22 178 THR A O 1
#

pLDDT: mean 87.55, std 12.4, range [36.34, 98.19]

Radius of gyration: 20.37 Å; chains: 1; bounding box: 51×38×47 Å

Secondary structure (DSSP, 8-state):
-GGGS----SSS----HHHHHHHHHHHHHHHHHHHH-HHHHHHHGGGHHHHHHHHHHHHTT-------TTSEE-TTTS-SS----SEE---S-EEE-TTS-B---TT-SEEE-GGGGSSSPPPSSPPPPPTT---HHHHHHHHHHHHHHHH-TTHHHHHHHTS-SS---S--------

Organism: Auxenochlorella protothecoides (NCBI:txid3075)

InterPro domains:
  IPR044845 Glycosyltransferase HPAT/SRGT1-like [PTHR31485] (6-133)
  IPR056508 Hydroxyproline O-arabinosyltransferase-like domain [PF23452] (5-156)

Foldseek 3Di:
DVVQQDCLEDPDDDDDPVLCVQLVVQLVVQLVVLVVDPVSCVVCPPCSSVVSSSVSCVVSVNRDHDDDPLCEDEPPPGDLDDDNRVYYDDDAWQAAAPQQDGDRDPPGPDTDDCVVLPQAQDDLPDDADPPNNSRVSSNVVVVVVNVVCVQDPCNVVCRVVRHDPDDDPPDRDPPPDD

Sequence (178 aa):
HPSALHRAGSSPMFMTMADLKKVAPLWLAYGTLIHADKDAVEVWGFVHEMYAFIIGMYHAGIHDVDLDMKIMSQPPYGPVHLEPFYLLHYTYAWEYDAQGNHDPRDDSFYRYDKRNYYESIQPRKLAPPPNNIKNEQVWFLYDAFVEAMNALPAWDSYEEAKAASQLWNGVLATSAAT